Protein AF-A0A0N4UEM1-F1 (afdb_monomer_lite)

Organism: Dracunculus medinensis (NCBI:txid318479)

Structure (mmCIF, N/CA/C/O backbone):
data_AF-A0A0N4UEM1-F1
#
_entry.id   AF-A0A0N4UEM1-F1
#
loop_
_atom_site.group_PDB
_atom_site.id
_atom_site.type_symbol
_atom_site.label_atom_id
_atom_site.label_alt_id
_atom_site.label_comp_id
_atom_site.label_asym_id
_atom_site.label_entity_id
_atom_site.label_seq_id
_atom_site.pdbx_PDB_ins_code
_atom_site.Cartn_x
_atom_site.Cartn_y
_atom_site.Cartn_z
_atom_site.occupancy
_atom_site.B_iso_or_equiv
_atom_site.auth_seq_id
_atom_site.auth_comp_id
_atom_site.auth_asym_id
_atom_site.auth_atom_id
_atom_site.pdbx_PDB_model_num
ATOM 1 N N . MET A 1 1 ? -37.235 -52.778 -31.636 1.00 31.42 1 MET A N 1
ATOM 2 C CA . MET A 1 1 ? -35.984 -52.066 -31.292 1.00 31.42 1 MET A CA 1
ATOM 3 C C . MET A 1 1 ? -35.634 -51.096 -32.413 1.00 31.42 1 MET A C 1
ATOM 5 O O . MET A 1 1 ? -34.880 -51.464 -33.291 1.00 31.42 1 MET A O 1
ATOM 9 N N . VAL A 1 2 ? -36.208 -49.892 -32.387 1.00 32.50 2 VAL A N 1
ATOM 10 C CA . VAL A 1 2 ? -35.642 -48.634 -32.913 1.00 32.50 2 VAL A CA 1
ATOM 11 C C . VAL A 1 2 ? -36.363 -47.561 -32.092 1.00 32.50 2 VAL A C 1
ATOM 13 O O . VAL A 1 2 ? -37.582 -47.455 -32.192 1.00 32.50 2 VAL A O 1
ATOM 16 N N . LYS A 1 3 ? -35.668 -46.876 -31.176 1.00 33.88 3 LYS A N 1
ATOM 17 C CA . LYS A 1 3 ? -36.253 -45.766 -30.413 1.00 33.88 3 LYS A CA 1
ATOM 18 C C . LYS A 1 3 ? -36.032 -44.475 -31.198 1.00 33.88 3 LYS A C 1
ATOM 20 O O . LYS A 1 3 ? -34.895 -44.095 -31.457 1.00 33.88 3 LYS A O 1
ATOM 25 N N . GLU A 1 4 ? -37.160 -43.888 -31.585 1.00 35.56 4 GLU A N 1
ATOM 26 C CA . GLU A 1 4 ? -37.472 -42.458 -31.701 1.00 35.56 4 GLU A CA 1
ATOM 27 C C . GLU A 1 4 ? -36.445 -41.569 -30.969 1.00 35.56 4 GLU A C 1
ATOM 29 O O . GLU A 1 4 ? -36.051 -41.859 -29.846 1.00 35.56 4 GLU A O 1
ATOM 34 N N . GLY A 1 5 ? -35.945 -40.462 -31.499 1.00 33.41 5 GLY A N 1
ATOM 35 C CA . GLY A 1 5 ? -36.509 -39.568 -32.491 1.00 33.41 5 GLY A CA 1
ATOM 36 C C . GLY A 1 5 ? -36.256 -38.145 -31.992 1.00 33.41 5 GLY A C 1
ATOM 37 O O . GLY A 1 5 ? -36.700 -37.785 -30.910 1.00 33.41 5 GLY A O 1
ATOM 38 N N . SER A 1 6 ? -35.530 -37.359 -32.792 1.00 39.19 6 SER A N 1
ATOM 39 C CA . SER A 1 6 ? -35.691 -35.903 -32.907 1.00 39.19 6 SER A CA 1
ATOM 40 C C . SER A 1 6 ? -35.704 -35.117 -31.577 1.00 39.19 6 SER A C 1
ATOM 42 O O . SER A 1 6 ? -36.756 -34.716 -31.070 1.00 39.19 6 SER A O 1
ATOM 44 N N . GLY A 1 7 ? -34.509 -34.799 -31.069 1.00 33.16 7 GLY A N 1
ATOM 45 C CA . GLY A 1 7 ? -34.308 -33.720 -30.101 1.00 33.16 7 GLY A CA 1
ATOM 46 C C . GLY A 1 7 ? -34.668 -32.375 -30.732 1.00 33.16 7 GLY A C 1
ATOM 47 O O . GLY A 1 7 ? -33.842 -31.747 -31.389 1.00 33.16 7 GLY A O 1
ATOM 48 N N . ARG A 1 8 ? -35.931 -31.975 -30.566 1.00 31.06 8 ARG A N 1
ATOM 49 C CA . ARG A 1 8 ? -36.458 -30.668 -30.955 1.00 31.06 8 ARG A CA 1
ATOM 50 C C . ARG A 1 8 ? -35.754 -29.560 -30.178 1.00 31.06 8 ARG A C 1
ATOM 52 O O . ARG A 1 8 ? -35.882 -29.455 -28.964 1.00 31.06 8 ARG A O 1
ATOM 59 N N . GLU A 1 9 ? -35.033 -28.752 -30.944 1.00 33.44 9 GLU A N 1
ATOM 60 C CA . GLU A 1 9 ? -35.184 -27.298 -30.991 1.00 33.44 9 GLU A CA 1
ATOM 61 C C . GLU A 1 9 ? -35.301 -26.585 -29.640 1.00 33.44 9 GLU A C 1
ATOM 63 O O . GLU A 1 9 ? -36.372 -26.330 -29.090 1.00 33.44 9 GLU A O 1
ATOM 68 N N . CYS A 1 10 ? -34.125 -26.162 -29.185 1.00 30.53 10 CYS A N 1
ATOM 69 C CA . CYS A 1 10 ? -33.888 -25.077 -28.251 1.00 30.53 10 CYS A CA 1
ATOM 70 C C . CYS A 1 10 ? -34.494 -23.752 -28.744 1.00 30.53 10 CYS A C 1
ATOM 72 O O . CYS A 1 10 ? -33.757 -22.865 -29.159 1.00 30.53 10 CYS A O 1
ATOM 74 N N . ILE A 1 11 ? -35.809 -23.562 -28.664 1.00 32.66 11 ILE A N 1
ATOM 75 C CA . ILE A 1 11 ? -36.397 -22.220 -28.675 1.00 32.66 11 ILE A CA 1
ATOM 76 C C . ILE A 1 11 ? -37.611 -22.212 -27.754 1.00 32.66 11 ILE A C 1
ATOM 78 O O . ILE A 1 11 ? -38.687 -22.634 -28.146 1.00 32.66 11 ILE A O 1
ATOM 82 N N . SER A 1 12 ? -37.457 -21.650 -26.555 1.00 32.06 12 SER A N 1
ATOM 83 C CA . SER A 1 12 ? -38.253 -20.478 -26.174 1.00 32.06 12 SER A CA 1
ATOM 84 C C . SER A 1 12 ? -38.034 -20.091 -24.713 1.00 32.06 12 SER A C 1
ATOM 86 O O . SER A 1 12 ? -38.400 -20.820 -23.798 1.00 32.06 12 SER A O 1
ATOM 88 N N . ARG A 1 13 ? -37.535 -18.863 -24.541 1.00 32.16 13 ARG A N 1
ATOM 89 C CA . ARG A 1 13 ? -38.093 -17.861 -23.621 1.00 32.16 13 ARG A CA 1
ATOM 90 C C . ARG A 1 13 ? -38.279 -18.307 -22.172 1.00 32.16 13 ARG A C 1
ATOM 92 O O . ARG A 1 13 ? -39.357 -18.718 -21.762 1.00 32.16 13 ARG A O 1
ATOM 99 N N . GLY A 1 14 ? -37.254 -18.070 -21.364 1.00 30.03 14 GLY A N 1
ATOM 100 C CA . GLY A 1 14 ? -37.440 -18.140 -19.922 1.00 30.03 14 GLY A CA 1
ATOM 101 C C . GLY A 1 14 ? -36.191 -17.971 -19.083 1.00 30.03 14 GLY A C 1
ATOM 102 O O . GLY A 1 14 ? -36.181 -18.467 -17.963 1.00 30.03 14 GLY A O 1
ATOM 103 N N . ILE A 1 15 ? -35.144 -17.282 -19.551 1.00 33.84 15 ILE A N 1
ATOM 104 C CA . ILE A 1 15 ? -34.104 -16.829 -18.617 1.00 33.84 15 ILE A CA 1
ATOM 105 C C . ILE A 1 15 ? -34.633 -15.556 -17.953 1.00 33.84 15 ILE A C 1
ATOM 107 O O . ILE A 1 15 ? -34.160 -14.447 -18.174 1.00 33.84 15 ILE A O 1
ATOM 111 N N . LEU A 1 16 ? -35.666 -15.754 -17.125 1.00 33.53 16 LEU A N 1
ATOM 112 C CA . LEU A 1 16 ? -35.780 -15.044 -15.862 1.00 33.53 16 LEU A CA 1
ATOM 113 C C . LEU A 1 16 ? -34.368 -15.036 -15.296 1.00 33.53 16 LEU A C 1
ATOM 115 O O . LEU A 1 16 ? -33.814 -16.110 -15.046 1.00 33.53 16 LEU A O 1
ATOM 119 N N . ALA A 1 17 ? -33.769 -13.851 -15.205 1.00 34.56 17 ALA A N 1
ATOM 120 C CA . ALA A 1 17 ? -32.507 -13.636 -14.530 1.00 34.56 17 ALA A CA 1
ATOM 121 C C . ALA A 1 17 ? -32.674 -14.149 -13.093 1.00 34.56 17 ALA A C 1
ATOM 123 O O . ALA A 1 17 ? -33.092 -13.425 -12.191 1.00 34.56 17 ALA A O 1
ATOM 124 N N . LYS A 1 18 ? -32.441 -15.454 -12.908 1.00 36.16 18 LY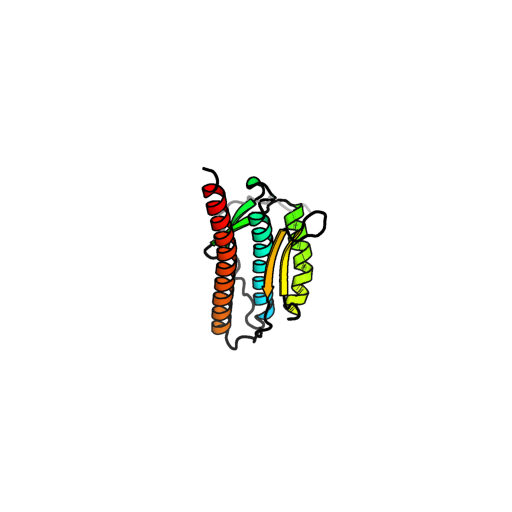S A N 1
ATOM 125 C CA . LYS A 1 18 ? -32.363 -16.107 -11.612 1.00 36.16 18 LYS A CA 1
ATOM 126 C C . LYS A 1 18 ? -31.274 -15.344 -10.892 1.00 36.16 18 LYS A C 1
ATOM 128 O O . LYS A 1 18 ? -30.140 -15.333 -11.367 1.00 36.16 18 LYS A O 1
ATOM 133 N N . GLN A 1 19 ? -31.671 -14.651 -9.827 1.00 29.91 19 GLN A N 1
ATOM 134 C CA . GLN A 1 19 ? -30.802 -13.888 -8.943 1.00 29.91 19 GLN A CA 1
ATOM 135 C C . GLN A 1 19 ? -29.408 -14.509 -8.901 1.00 29.91 19 GLN A C 1
ATOM 137 O O . GLN A 1 19 ? -29.252 -15.672 -8.518 1.00 29.91 19 GLN A O 1
ATOM 142 N N . ALA A 1 20 ? -28.415 -13.733 -9.339 1.00 36.03 20 ALA A N 1
ATOM 143 C CA . ALA A 1 20 ? -27.017 -14.082 -9.190 1.00 36.03 20 ALA A CA 1
ATOM 144 C C . ALA A 1 20 ? -26.776 -14.346 -7.699 1.00 36.03 20 ALA A C 1
ATOM 146 O O . ALA A 1 20 ? -26.943 -13.447 -6.882 1.00 36.03 20 ALA A O 1
ATOM 147 N N . ALA A 1 21 ? -26.522 -15.614 -7.382 1.00 33.16 21 ALA A N 1
ATOM 148 C CA . ALA A 1 21 ? -26.154 -16.183 -6.091 1.00 33.16 21 ALA A CA 1
ATOM 149 C C . ALA A 1 21 ? -26.292 -15.256 -4.865 1.00 33.16 21 ALA A C 1
ATOM 151 O O . ALA A 1 21 ? -25.474 -14.366 -4.629 1.00 33.16 21 ALA A O 1
ATOM 152 N N . VAL A 1 22 ? -27.252 -15.561 -3.988 1.00 30.78 22 VAL A N 1
ATOM 153 C CA . VAL A 1 22 ? -27.208 -15.078 -2.603 1.00 30.78 22 VAL A CA 1
ATOM 154 C C . VAL A 1 22 ? -26.050 -15.795 -1.906 1.00 30.78 22 VAL A C 1
ATOM 156 O O . VAL A 1 22 ? -26.205 -16.906 -1.399 1.00 30.78 22 VAL A O 1
ATOM 159 N N . ILE A 1 23 ? -24.867 -15.177 -1.899 1.00 27.98 23 ILE A N 1
ATOM 160 C CA . ILE A 1 23 ? -23.731 -15.649 -1.105 1.00 27.98 23 ILE A CA 1
ATOM 161 C C . ILE A 1 23 ? -24.074 -15.384 0.362 1.00 27.98 23 ILE A C 1
ATOM 163 O O . ILE A 1 23 ? -23.850 -14.295 0.893 1.00 27.98 23 ILE A O 1
ATOM 167 N N . LYS A 1 24 ? -24.645 -16.386 1.037 1.00 29.00 24 LYS A N 1
ATOM 168 C CA . LYS A 1 24 ? -24.700 -16.411 2.500 1.00 29.00 24 LYS A CA 1
ATOM 169 C C . LYS A 1 24 ? -23.269 -16.585 3.008 1.00 29.00 24 LYS A C 1
ATOM 171 O O . LYS A 1 24 ? -22.821 -17.709 3.215 1.00 29.00 24 LYS A O 1
ATOM 176 N N . VAL A 1 25 ? -22.543 -15.482 3.201 1.00 35.19 25 VAL A N 1
ATOM 177 C CA . VAL A 1 25 ? -21.310 -15.498 3.999 1.00 35.19 25 VAL A CA 1
ATOM 178 C C . VAL A 1 25 ? -21.749 -15.865 5.415 1.00 35.19 25 VAL A C 1
ATOM 180 O O . VAL A 1 25 ? -22.433 -15.088 6.079 1.00 35.19 25 VAL A O 1
ATOM 183 N N . GLY A 1 26 ? -21.495 -17.117 5.792 1.00 31.20 26 GLY A N 1
ATOM 184 C CA . GLY A 1 26 ? -22.139 -17.807 6.902 1.00 31.20 26 GLY A CA 1
ATOM 185 C C . GLY A 1 26 ? -22.217 -16.994 8.192 1.00 31.20 26 GLY A C 1
ATOM 186 O O . GLY A 1 26 ? -21.218 -16.700 8.844 1.00 31.20 26 GLY A O 1
ATOM 187 N N . SER A 1 27 ? -23.450 -16.734 8.618 1.00 35.88 27 SER A N 1
ATOM 188 C CA . SER A 1 27 ? -23.811 -16.571 10.018 1.00 35.88 27 SER A CA 1
ATOM 189 C C . SER A 1 27 ? -23.481 -17.869 10.772 1.00 35.88 27 SER A C 1
ATOM 191 O O . SER A 1 27 ? -24.258 -18.821 10.708 1.00 35.88 27 SER A O 1
ATOM 193 N N . LYS A 1 28 ? -22.303 -17.915 11.411 1.00 42.41 28 LYS A N 1
ATOM 194 C CA . LYS A 1 28 ? -21.982 -18.543 12.721 1.00 42.41 28 LYS A CA 1
ATOM 195 C C . LYS A 1 28 ? -20.473 -18.635 13.002 1.00 42.41 28 LYS A C 1
ATOM 197 O O . LYS A 1 28 ? -20.099 -18.916 14.132 1.00 42.41 28 LYS A O 1
ATOM 202 N N . SER A 1 29 ? -19.608 -18.300 12.047 1.00 46.91 29 SER A N 1
ATOM 203 C CA . SER A 1 29 ? -18.167 -18.154 12.296 1.00 46.91 29 SER A CA 1
ATOM 204 C C . SER A 1 29 ? -17.587 -17.070 11.392 1.00 46.91 29 SER A C 1
ATOM 206 O O . SER A 1 29 ? -16.803 -17.345 10.487 1.00 46.91 29 SER A O 1
ATOM 208 N N . PHE A 1 30 ? -18.029 -15.825 11.573 1.00 57.50 30 PHE A N 1
ATOM 209 C CA . PHE A 1 30 ? -17.340 -14.703 10.947 1.00 57.50 30 PHE A CA 1
ATOM 210 C C . PHE A 1 30 ? -15.940 -14.621 11.567 1.00 57.50 30 PHE A C 1
ATOM 212 O O . PHE A 1 30 ? -15.794 -14.128 12.687 1.00 57.50 30 PHE A O 1
ATOM 219 N N . ASP A 1 31 ? -14.933 -15.169 10.877 1.00 68.81 31 ASP A N 1
ATOM 220 C CA . ASP A 1 31 ? -13.550 -15.101 11.335 1.00 68.81 31 ASP A CA 1
ATOM 221 C C . ASP A 1 31 ? -13.033 -13.678 11.113 1.00 68.81 31 ASP A C 1
ATOM 223 O O . ASP A 1 31 ? -12.433 -13.327 10.094 1.00 68.81 31 ASP A O 1
ATOM 227 N N . GLN A 1 32 ? -13.312 -12.831 12.103 1.00 75.12 32 GLN A N 1
ATOM 228 C CA . GLN A 1 32 ? -12.866 -11.443 12.160 1.00 75.12 32 GLN A CA 1
ATOM 229 C C . GLN A 1 32 ? -11.369 -11.318 11.868 1.00 75.12 32 GLN A C 1
ATOM 231 O O . GLN A 1 32 ? -10.932 -10.353 11.235 1.00 75.12 32 GLN A O 1
ATOM 236 N N . LYS A 1 33 ? -10.595 -12.322 12.289 1.00 77.62 33 LYS A N 1
ATOM 237 C CA . LYS A 1 33 ? -9.151 -12.390 12.125 1.00 77.62 33 LYS A CA 1
ATOM 238 C C . LYS A 1 33 ? -8.747 -12.602 10.680 1.00 77.62 33 LYS A C 1
ATOM 240 O O . LYS A 1 33 ? -7.792 -11.969 10.228 1.00 77.62 33 LYS A O 1
ATOM 245 N N . GLU A 1 34 ? -9.466 -13.442 9.945 1.00 82.44 34 GLU A N 1
ATOM 246 C CA . GLU A 1 34 ? -9.241 -13.613 8.513 1.00 82.44 34 GLU A CA 1
ATOM 247 C C . GLU A 1 34 ? -9.553 -12.321 7.752 1.00 82.44 34 GLU A C 1
ATOM 249 O O . GLU A 1 34 ? -8.731 -11.871 6.953 1.00 82.44 34 GLU A O 1
ATOM 254 N N . GLY A 1 35 ? -10.671 -11.664 8.075 1.00 83.50 35 GLY A N 1
ATOM 255 C CA . GLY A 1 35 ? -11.035 -10.386 7.459 1.00 83.50 35 GLY A CA 1
ATOM 256 C C . GLY A 1 35 ? -9.998 -9.285 7.707 1.00 83.50 35 GLY A C 1
ATOM 257 O O . GLY A 1 35 ? -9.581 -8.604 6.770 1.00 83.50 35 GLY A O 1
ATOM 258 N N . VAL A 1 36 ? -9.511 -9.148 8.946 1.00 83.38 36 VAL A N 1
ATOM 259 C CA . VAL A 1 36 ? -8.441 -8.190 9.278 1.00 83.38 36 VAL A CA 1
ATOM 260 C C . VAL A 1 36 ? -7.135 -8.558 8.574 1.00 83.38 36 VAL A C 1
ATOM 262 O O . VAL A 1 36 ? -6.473 -7.684 8.019 1.00 83.38 36 VAL A O 1
ATOM 265 N N . THR A 1 37 ? -6.782 -9.845 8.540 1.00 85.94 37 THR A N 1
ATOM 266 C CA . THR A 1 37 ? -5.579 -10.322 7.842 1.00 85.94 37 THR A CA 1
ATOM 267 C C . THR A 1 37 ? -5.608 -9.924 6.370 1.00 85.94 37 THR A C 1
ATOM 269 O O . THR A 1 37 ? -4.610 -9.419 5.861 1.00 85.94 37 THR A O 1
ATOM 272 N N . TYR A 1 38 ? -6.739 -10.139 5.692 1.00 89.12 38 TYR A N 1
ATOM 273 C CA . TYR A 1 38 ? -6.899 -9.781 4.286 1.00 89.12 38 TYR A CA 1
ATOM 274 C C . TYR A 1 38 ? -6.688 -8.281 4.063 1.00 89.12 38 TYR A C 1
ATOM 276 O O . TYR A 1 38 ? -5.939 -7.895 3.174 1.00 89.12 38 TYR A O 1
ATOM 284 N N . ILE A 1 39 ? -7.289 -7.440 4.909 1.00 89.62 39 ILE A N 1
ATOM 285 C CA . ILE A 1 39 ? -7.180 -5.980 4.801 1.00 89.62 39 ILE A CA 1
ATOM 286 C C . ILE A 1 39 ? -5.738 -5.511 5.011 1.00 89.62 39 ILE A C 1
ATOM 288 O O . ILE A 1 39 ? -5.254 -4.673 4.257 1.00 89.62 39 ILE A O 1
ATOM 292 N N . ILE A 1 40 ? -5.036 -6.067 6.003 1.00 89.00 40 ILE A N 1
ATOM 293 C CA . ILE A 1 40 ? -3.627 -5.736 6.236 1.00 89.00 40 ILE A CA 1
ATOM 294 C C . ILE A 1 40 ? -2.781 -6.174 5.039 1.00 89.00 40 ILE A C 1
ATOM 296 O O . ILE A 1 40 ? -1.969 -5.392 4.563 1.00 89.00 40 ILE A O 1
ATOM 300 N N . LEU A 1 41 ? -2.968 -7.392 4.524 1.00 92.56 41 LEU A N 1
ATOM 301 C CA . LEU A 1 41 ? -2.208 -7.875 3.365 1.00 92.56 41 LEU A CA 1
ATOM 302 C C . LEU A 1 41 ? -2.439 -7.035 2.112 1.00 92.56 41 LEU A C 1
ATOM 304 O O . LEU A 1 41 ? -1.481 -6.741 1.403 1.00 92.56 41 LEU A O 1
ATOM 308 N N . ASP A 1 42 ? -3.686 -6.650 1.853 1.00 93.75 42 ASP A N 1
ATOM 309 C CA . ASP A 1 42 ? -4.039 -5.791 0.726 1.00 93.75 42 ASP A CA 1
ATOM 310 C C . ASP A 1 42 ? -3.358 -4.422 0.858 1.00 93.75 42 ASP A C 1
ATOM 312 O O . ASP A 1 42 ? -2.710 -3.954 -0.076 1.00 93.75 42 ASP A O 1
ATOM 316 N N . TYR A 1 43 ? -3.370 -3.836 2.058 1.00 93.56 43 TYR A N 1
ATOM 317 C CA . TYR A 1 43 ? -2.621 -2.615 2.346 1.00 93.56 43 TYR A CA 1
ATOM 318 C C . TYR A 1 43 ? -1.110 -2.769 2.127 1.00 93.56 43 TYR A C 1
ATOM 320 O O . TYR A 1 43 ? -0.508 -1.931 1.462 1.00 93.56 43 TYR A O 1
ATOM 328 N N . LEU A 1 44 ? -0.485 -3.839 2.634 1.00 94.31 44 LEU A N 1
ATOM 329 C CA . LEU A 1 44 ? 0.954 -4.069 2.442 1.00 94.31 44 LEU A CA 1
ATOM 330 C C . LEU A 1 44 ? 1.306 -4.265 0.960 1.00 94.31 44 LEU A C 1
ATOM 332 O O . LEU A 1 44 ? 2.356 -3.813 0.510 1.00 94.31 44 LEU A O 1
ATOM 336 N N . LYS A 1 45 ? 0.412 -4.879 0.179 1.00 96.50 45 LYS A N 1
ATOM 337 C CA . LYS A 1 45 ? 0.557 -4.986 -1.277 1.00 96.50 45 LYS A CA 1
ATOM 338 C C . LYS A 1 45 ? 0.540 -3.621 -1.950 1.00 96.50 45 LYS A C 1
ATOM 340 O O . LYS A 1 45 ? 1.397 -3.341 -2.791 1.00 96.50 45 LYS A O 1
ATOM 345 N N . TRP A 1 46 ? -0.414 -2.774 -1.578 1.00 95.56 46 TRP A N 1
ATOM 346 C CA . TRP A 1 46 ? -0.485 -1.405 -2.078 1.00 95.56 46 TRP A CA 1
ATOM 347 C C . TRP A 1 46 ? 0.718 -0.573 -1.665 1.00 95.56 46 TRP A C 1
ATOM 349 O O . TRP A 1 46 ? 1.217 0.192 -2.488 1.00 95.56 46 TRP A O 1
ATOM 359 N N . LEU A 1 47 ? 1.232 -0.781 -0.453 1.00 94.88 47 LEU A N 1
ATOM 360 C CA . LEU A 1 47 ? 2.462 -0.153 0.002 1.00 94.88 47 LEU A CA 1
ATOM 361 C C . LEU A 1 47 ? 3.627 -0.534 -0.912 1.00 94.88 47 LEU A C 1
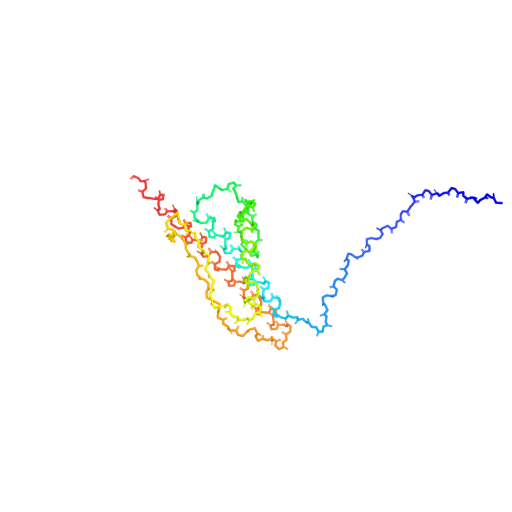ATOM 363 O O . LEU A 1 47 ? 4.267 0.359 -1.442 1.00 94.88 47 LEU A O 1
ATOM 367 N N . CYS A 1 48 ? 3.842 -1.824 -1.194 1.00 95.94 48 CYS A N 1
ATOM 368 C CA . CYS A 1 48 ? 4.904 -2.255 -2.108 1.00 95.94 48 CYS A CA 1
ATOM 369 C C . CYS A 1 48 ? 4.783 -1.618 -3.499 1.00 95.94 48 CYS A C 1
ATOM 371 O O . CYS A 1 48 ? 5.773 -1.134 -4.040 1.00 95.94 48 CYS A O 1
ATOM 373 N N . HIS A 1 49 ? 3.584 -1.596 -4.086 1.00 95.25 49 HIS A N 1
ATOM 374 C CA . HIS A 1 49 ? 3.383 -0.952 -5.387 1.00 95.25 49 HIS A CA 1
ATOM 375 C C . HIS A 1 49 ? 3.639 0.556 -5.340 1.00 95.25 49 HIS A C 1
ATOM 377 O O . HIS A 1 49 ? 4.268 1.089 -6.251 1.00 95.25 49 HIS A O 1
ATOM 383 N N . THR A 1 50 ? 3.201 1.213 -4.268 1.00 92.88 50 THR A N 1
ATOM 384 C CA . THR A 1 50 ? 3.432 2.640 -4.036 1.00 92.88 50 THR A CA 1
ATOM 385 C C . THR A 1 50 ? 4.920 2.929 -3.915 1.00 92.88 50 THR A C 1
ATOM 387 O O . THR A 1 50 ? 5.407 3.783 -4.641 1.00 92.88 50 THR A O 1
ATOM 390 N N . THR A 1 51 ? 5.658 2.166 -3.102 1.00 91.94 51 THR A N 1
ATOM 391 C CA . THR A 1 51 ? 7.113 2.298 -2.940 1.00 91.94 51 THR A CA 1
ATOM 392 C C . THR A 1 51 ? 7.847 2.213 -4.276 1.00 91.94 51 THR A C 1
ATOM 394 O O . THR A 1 51 ? 8.753 2.997 -4.532 1.00 91.94 51 THR A O 1
ATOM 397 N N . ILE A 1 52 ? 7.455 1.274 -5.142 1.00 93.06 52 ILE A N 1
ATOM 398 C CA . ILE A 1 52 ? 8.081 1.101 -6.461 1.00 93.06 52 ILE A CA 1
ATOM 399 C C . ILE A 1 52 ? 7.704 2.242 -7.410 1.00 93.06 52 ILE A C 1
ATOM 401 O O . ILE A 1 52 ? 8.502 2.616 -8.261 1.00 93.06 52 ILE A O 1
ATOM 405 N N . PHE A 1 53 ? 6.494 2.788 -7.293 1.00 92.44 53 PHE A N 1
ATOM 406 C CA . PHE A 1 53 ? 6.087 3.938 -8.092 1.00 92.44 53 PHE A CA 1
ATOM 407 C C . PHE A 1 53 ? 6.869 5.195 -7.702 1.00 92.44 53 PHE A C 1
ATOM 409 O O . PHE A 1 53 ? 7.465 5.825 -8.567 1.00 92.44 53 PHE A O 1
ATOM 416 N N . VAL A 1 54 ? 6.923 5.515 -6.405 1.00 90.19 54 VAL A N 1
ATOM 417 C CA . VAL A 1 54 ? 7.599 6.725 -5.907 1.00 90.19 54 VAL A CA 1
ATOM 418 C C . VAL A 1 54 ? 9.125 6.652 -5.992 1.00 90.19 54 VAL A C 1
ATOM 420 O O . VAL A 1 54 ? 9.792 7.670 -5.856 1.00 90.19 54 VAL A O 1
ATOM 423 N N . SER A 1 55 ? 9.705 5.466 -6.211 1.00 88.75 55 SER A N 1
ATOM 424 C CA . SER A 1 55 ? 11.146 5.351 -6.453 1.00 88.75 55 SER A CA 1
ATOM 425 C C . SER A 1 55 ? 11.556 5.838 -7.845 1.00 88.75 55 SER A C 1
ATOM 427 O O . SER A 1 55 ? 12.748 5.980 -8.098 1.00 88.75 55 SER A O 1
ATOM 429 N N . CYS A 1 56 ? 10.598 6.042 -8.761 1.00 87.62 56 CYS A N 1
ATOM 430 C CA . CYS A 1 56 ? 10.825 6.470 -10.146 1.00 87.62 56 CYS A CA 1
ATOM 431 C C . CYS A 1 56 ? 11.790 5.581 -10.958 1.00 87.62 56 CYS A C 1
ATOM 433 O O . CYS A 1 56 ? 12.188 5.945 -12.063 1.00 87.62 56 CYS A O 1
ATOM 435 N N . LEU A 1 57 ? 12.131 4.383 -10.463 1.00 87.88 57 LEU A N 1
ATOM 436 C CA . LEU A 1 57 ? 13.047 3.453 -11.140 1.00 87.88 57 LEU A CA 1
ATOM 437 C C . LEU A 1 57 ? 12.390 2.697 -12.301 1.00 87.88 57 LEU A C 1
ATOM 439 O O . LEU A 1 57 ? 13.073 2.081 -13.118 1.00 87.88 57 LEU A O 1
ATOM 443 N N . TYR A 1 58 ? 11.061 2.722 -12.369 1.00 88.06 58 TYR A N 1
ATOM 444 C CA . TYR A 1 58 ? 10.285 2.121 -13.445 1.00 88.06 58 TYR A CA 1
ATOM 445 C C . TYR A 1 58 ? 9.583 3.216 -14.248 1.00 88.06 58 TYR A C 1
ATOM 447 O O . TYR A 1 58 ? 9.062 4.169 -13.668 1.00 88.06 58 TYR A O 1
ATOM 455 N N . PRO A 1 59 ? 9.496 3.081 -15.583 1.00 90.69 59 PRO A N 1
ATOM 456 C CA . PRO A 1 59 ? 8.801 4.064 -16.398 1.00 90.69 59 PRO A CA 1
ATOM 457 C C . PRO A 1 59 ? 7.304 4.066 -16.066 1.00 90.69 59 PRO A C 1
ATOM 459 O O . PRO A 1 59 ? 6.722 3.014 -15.806 1.00 90.69 59 PRO A O 1
ATOM 462 N N . SER A 1 60 ? 6.647 5.222 -16.173 1.00 88.88 60 SER A N 1
ATOM 463 C CA . SER A 1 60 ? 5.214 5.384 -15.859 1.00 88.88 60 SER A CA 1
ATOM 464 C C . SER A 1 60 ? 4.300 4.386 -16.588 1.00 88.88 60 SER A C 1
ATOM 466 O O . SER A 1 60 ? 3.329 3.902 -16.013 1.00 88.88 60 SER A O 1
ATOM 468 N N . LYS A 1 61 ? 4.656 3.986 -17.820 1.00 92.81 61 LYS A N 1
ATOM 469 C CA . LYS A 1 61 ? 3.954 2.949 -18.607 1.00 92.81 61 LYS A CA 1
ATOM 470 C C . LYS A 1 61 ? 3.930 1.558 -17.956 1.00 92.81 61 LYS A C 1
ATOM 472 O O . LYS A 1 61 ? 3.147 0.711 -18.369 1.00 92.81 61 LYS A O 1
ATOM 477 N N . ALA A 1 62 ? 4.800 1.303 -16.978 1.00 95.12 62 ALA A N 1
ATOM 478 C CA . ALA A 1 62 ? 4.823 0.067 -16.202 1.00 95.12 62 ALA A CA 1
ATOM 479 C C . ALA A 1 62 ? 3.772 0.055 -15.081 1.00 95.12 62 ALA A C 1
ATOM 481 O O . ALA A 1 62 ? 3.716 -0.912 -14.319 1.00 95.12 62 ALA A O 1
ATOM 482 N N . PHE A 1 63 ? 2.935 1.092 -14.973 1.00 95.69 63 PHE A N 1
ATOM 483 C CA . PHE A 1 63 ? 1.905 1.207 -13.952 1.00 95.69 63 PHE A CA 1
ATOM 484 C C . PHE A 1 63 ? 0.528 1.479 -14.548 1.00 95.69 63 PHE A C 1
ATOM 486 O O . PHE A 1 63 ? 0.380 2.152 -15.565 1.00 95.69 63 PHE A O 1
ATOM 493 N N . ILE A 1 64 ? -0.494 0.983 -13.856 1.00 95.88 64 ILE A N 1
ATOM 494 C CA . ILE A 1 64 ? -1.897 1.317 -14.099 1.00 95.88 64 ILE A CA 1
ATOM 495 C C . ILE A 1 64 ? -2.486 1.980 -12.862 1.00 95.88 64 ILE A C 1
ATOM 497 O O . ILE A 1 64 ? -2.203 1.575 -11.735 1.00 95.88 64 ILE A O 1
ATOM 501 N N . THR A 1 65 ? -3.326 2.986 -13.072 1.00 94.62 65 THR A N 1
ATOM 502 C CA . THR A 1 65 ? -4.035 3.661 -11.986 1.00 94.62 65 THR A CA 1
ATOM 503 C C . THR A 1 65 ? -5.293 2.881 -11.620 1.00 94.62 65 THR A C 1
ATOM 505 O O . THR A 1 65 ? -6.102 2.550 -12.486 1.00 94.62 65 THR A O 1
ATOM 508 N N . ILE A 1 66 ? -5.468 2.580 -10.337 1.00 94.56 66 ILE A N 1
ATOM 509 C CA . ILE A 1 66 ? -6.587 1.800 -9.801 1.00 94.56 66 ILE A CA 1
ATOM 510 C C . ILE A 1 66 ? -7.164 2.528 -8.588 1.00 94.56 66 ILE A C 1
ATOM 512 O O . ILE A 1 66 ? -6.427 3.074 -7.769 1.00 94.56 66 ILE A O 1
ATOM 516 N N . ALA A 1 67 ? -8.488 2.511 -8.455 1.00 91.25 67 ALA A N 1
ATOM 517 C CA . ALA A 1 67 ? -9.157 3.017 -7.265 1.00 91.25 67 ALA A CA 1
ATOM 518 C C . ALA A 1 67 ? -8.946 2.073 -6.068 1.00 91.25 67 ALA A C 1
ATOM 520 O O . ALA A 1 67 ? -9.226 0.875 -6.147 1.00 91.25 67 ALA A O 1
ATOM 521 N N . TYR A 1 68 ? -8.511 2.633 -4.944 1.00 88.69 68 TYR A N 1
ATOM 522 C CA . TYR A 1 68 ? -8.401 1.956 -3.657 1.00 88.69 68 TYR A CA 1
ATOM 523 C C . TYR A 1 68 ? -9.145 2.777 -2.607 1.00 88.69 68 TYR A C 1
ATOM 525 O O . TYR A 1 68 ? -8.672 3.814 -2.148 1.00 88.69 68 TYR A O 1
ATOM 533 N N . GLY A 1 69 ? -10.362 2.352 -2.268 1.00 88.44 69 GLY A N 1
ATOM 534 C CA . GLY A 1 69 ? -11.239 3.156 -1.419 1.00 88.44 69 GLY A CA 1
ATOM 535 C C . GLY A 1 69 ? -11.572 4.492 -2.086 1.00 88.44 69 GLY A C 1
ATOM 536 O O . GLY A 1 69 ? -12.239 4.508 -3.120 1.00 88.44 69 GLY A O 1
ATOM 537 N N . ARG A 1 70 ? -11.134 5.605 -1.487 1.00 90.12 70 ARG A N 1
ATOM 538 C CA . ARG A 1 70 ? -11.373 6.968 -2.000 1.00 90.12 70 ARG A 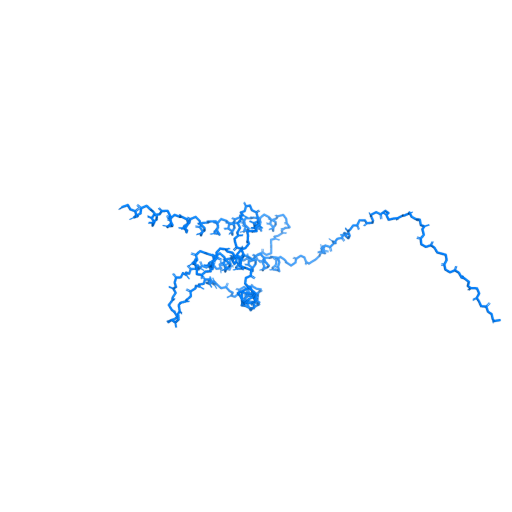CA 1
ATOM 539 C C . ARG A 1 70 ? -10.197 7.574 -2.764 1.00 90.12 70 ARG A C 1
ATOM 541 O O . ARG A 1 70 ? -10.308 8.713 -3.207 1.00 90.12 70 ARG A O 1
ATOM 548 N N . ILE A 1 71 ? -9.091 6.847 -2.893 1.00 89.88 71 ILE A N 1
ATOM 549 C CA . ILE A 1 71 ? -7.870 7.335 -3.539 1.00 89.88 71 ILE A CA 1
ATOM 550 C C . ILE A 1 71 ? -7.564 6.544 -4.810 1.00 89.88 71 ILE A C 1
ATOM 552 O O . ILE A 1 71 ? -8.065 5.435 -5.011 1.00 89.88 71 ILE A O 1
ATOM 556 N N . PHE A 1 72 ? -6.727 7.119 -5.668 1.00 91.81 72 PHE A N 1
ATOM 557 C CA . PHE A 1 72 ? -6.182 6.453 -6.845 1.00 91.81 72 PHE A CA 1
ATOM 558 C C . PHE A 1 72 ? -4.724 6.088 -6.585 1.00 91.81 72 PHE A C 1
ATOM 560 O O . PHE A 1 72 ? -3.948 6.927 -6.139 1.00 91.81 72 PHE A O 1
ATOM 567 N N . LEU A 1 73 ? -4.367 4.835 -6.853 1.00 91.75 73 LEU A N 1
ATOM 568 C CA . LEU A 1 73 ? -3.032 4.290 -6.634 1.00 91.75 73 LEU A CA 1
ATOM 569 C C . LEU A 1 73 ? -2.471 3.718 -7.930 1.00 91.75 73 LEU A C 1
ATOM 571 O O . LEU A 1 73 ? -3.210 3.191 -8.763 1.00 91.75 73 LEU A O 1
ATOM 575 N N . HIS A 1 74 ? -1.151 3.761 -8.068 1.00 93.81 74 HIS A N 1
ATOM 576 C CA . HIS A 1 74 ? -0.446 3.204 -9.213 1.00 93.81 74 HIS A CA 1
ATOM 577 C C . HIS A 1 74 ? 0.031 1.784 -8.905 1.00 93.81 74 HIS A C 1
ATOM 579 O O . HIS A 1 74 ? 0.867 1.556 -8.033 1.00 93.81 74 HIS A O 1
ATOM 585 N N . LYS A 1 75 ? -0.508 0.804 -9.630 1.00 95.19 75 LYS A N 1
ATOM 586 C CA . LYS A 1 75 ? -0.126 -0.603 -9.525 1.00 95.19 75 LYS A CA 1
ATOM 587 C C . LYS A 1 75 ? 0.839 -0.964 -10.643 1.00 95.19 75 LYS A C 1
ATOM 589 O O . LYS A 1 75 ? 0.502 -0.802 -11.813 1.00 95.19 75 LYS A O 1
ATOM 594 N N . CYS A 1 76 ? 1.994 -1.517 -10.290 1.00 95.94 76 CYS A N 1
ATOM 595 C CA . CYS A 1 76 ? 2.929 -2.054 -11.275 1.00 95.94 76 CYS A CA 1
ATOM 596 C C . CYS A 1 76 ? 2.291 -3.234 -12.032 1.00 95.94 76 CYS A C 1
ATOM 598 O O . CYS A 1 76 ? 1.693 -4.118 -11.412 1.00 95.94 76 CYS A O 1
ATOM 600 N N . ILE A 1 77 ? 2.414 -3.239 -13.360 1.00 96.12 77 ILE A N 1
ATOM 601 C CA . ILE A 1 77 ? 1.943 -4.316 -14.245 1.00 96.12 77 ILE A CA 1
ATOM 602 C C . ILE A 1 77 ? 3.071 -5.217 -14.744 1.00 96.12 77 ILE A C 1
ATOM 604 O O . ILE A 1 77 ? 2.796 -6.209 -15.421 1.00 96.12 77 ILE A O 1
ATOM 608 N N . ASP A 1 78 ? 4.323 -4.909 -14.398 1.00 95.19 78 ASP A N 1
ATOM 609 C CA . ASP A 1 78 ? 5.431 -5.815 -14.667 1.00 95.19 78 ASP A CA 1
ATOM 610 C C . ASP A 1 78 ? 5.189 -7.148 -13.946 1.00 95.19 78 ASP A C 1
ATOM 612 O O . ASP A 1 78 ? 5.006 -7.218 -12.725 1.00 95.19 78 ASP A O 1
ATOM 616 N N . LYS A 1 79 ? 5.163 -8.228 -14.727 1.00 95.56 79 LYS A N 1
ATOM 617 C CA . LYS A 1 79 ? 4.820 -9.561 -14.236 1.00 95.56 79 LYS A CA 1
ATOM 618 C C . LYS A 1 79 ? 5.802 -10.048 -13.173 1.00 95.56 79 LYS A C 1
ATOM 620 O O . LYS A 1 79 ? 5.368 -10.689 -12.216 1.00 95.56 79 LYS A O 1
ATOM 625 N N . ASN A 1 80 ? 7.092 -9.758 -13.322 1.00 95.31 80 ASN A N 1
ATOM 626 C CA . ASN A 1 80 ? 8.117 -10.208 -12.387 1.00 95.31 80 ASN A CA 1
ATOM 627 C C . ASN A 1 80 ? 7.968 -9.480 -11.052 1.00 95.31 80 ASN A C 1
ATOM 629 O O . ASN A 1 80 ? 7.986 -10.127 -10.003 1.00 95.31 80 ASN A O 1
ATOM 633 N N . VAL A 1 81 ? 7.721 -8.168 -11.095 1.00 94.44 81 VAL A N 1
ATOM 634 C CA . VAL A 1 81 ? 7.454 -7.352 -9.902 1.00 94.44 81 VAL A CA 1
ATOM 635 C C . VAL A 1 81 ? 6.195 -7.832 -9.181 1.00 94.44 81 VAL A C 1
ATOM 637 O O . VAL A 1 81 ? 6.232 -8.098 -7.980 1.00 94.44 81 VAL A O 1
ATOM 640 N N . VAL A 1 82 ? 5.084 -8.009 -9.903 1.00 96.00 82 VAL A N 1
ATOM 641 C CA . VAL A 1 82 ? 3.817 -8.480 -9.315 1.00 96.00 82 VAL A CA 1
ATOM 642 C C . VAL A 1 82 ? 3.991 -9.855 -8.670 1.00 96.00 82 VAL A C 1
ATOM 644 O O . VAL A 1 82 ? 3.589 -10.058 -7.526 1.00 96.00 82 VAL A O 1
ATOM 647 N N . GLN A 1 83 ? 4.640 -10.792 -9.366 1.00 96.25 83 GLN A N 1
ATOM 648 C CA . GLN A 1 83 ? 4.899 -12.130 -8.834 1.00 96.25 83 GLN A CA 1
ATOM 649 C C . GLN A 1 83 ? 5.855 -12.123 -7.642 1.00 96.25 83 GLN A C 1
ATOM 651 O O . GLN A 1 83 ? 5.741 -12.978 -6.763 1.00 96.25 83 GLN A O 1
ATOM 656 N N . TYR A 1 84 ? 6.830 -11.216 -7.617 1.00 95.19 84 TYR A N 1
ATOM 657 C CA . TYR A 1 84 ? 7.717 -11.045 -6.473 1.00 95.19 84 TYR A CA 1
ATOM 658 C C . TYR A 1 84 ? 6.931 -10.567 -5.249 1.00 95.19 84 TYR A C 1
ATOM 660 O O . TYR A 1 84 ? 6.968 -11.230 -4.214 1.00 95.19 84 TYR A O 1
ATOM 668 N N . ILE A 1 85 ? 6.136 -9.502 -5.394 1.00 96.12 85 ILE A N 1
ATOM 669 C CA . ILE A 1 85 ? 5.290 -8.967 -4.318 1.00 96.12 85 ILE A CA 1
ATOM 670 C C . ILE A 1 85 ? 4.338 -10.046 -3.789 1.00 96.12 85 ILE A C 1
ATOM 672 O O . ILE A 1 85 ? 4.280 -10.280 -2.581 1.00 96.12 85 ILE A O 1
ATOM 676 N N . ASP A 1 86 ? 3.633 -10.752 -4.677 1.00 95.06 86 ASP A N 1
ATOM 677 C CA . ASP A 1 86 ? 2.659 -11.774 -4.281 1.00 95.06 86 ASP A CA 1
ATOM 678 C C . ASP A 1 86 ? 3.313 -12.948 -3.533 1.00 95.06 86 ASP A C 1
ATOM 680 O O . ASP A 1 86 ? 2.790 -13.406 -2.512 1.00 95.06 86 ASP A O 1
ATOM 684 N N . ARG A 1 87 ? 4.485 -13.413 -3.985 1.00 94.00 87 ARG A N 1
ATOM 685 C CA . ARG A 1 87 ? 5.235 -14.481 -3.300 1.00 94.00 87 ARG A CA 1
ATOM 686 C C . ARG A 1 87 ? 5.745 -14.032 -1.935 1.00 94.00 87 ARG A C 1
ATOM 688 O O . ARG A 1 87 ? 5.580 -14.766 -0.958 1.00 94.00 87 ARG A O 1
ATOM 695 N N . SER A 1 88 ? 6.307 -12.829 -1.850 1.00 91.56 88 SER A N 1
ATOM 696 C CA . SER A 1 88 ? 6.800 -12.261 -0.594 1.00 91.56 88 SER A CA 1
ATOM 697 C C . SER A 1 88 ? 5.667 -12.135 0.425 1.00 91.56 88 SER A C 1
ATOM 699 O O . SER A 1 88 ? 5.774 -12.651 1.541 1.00 91.56 88 SER A O 1
ATOM 701 N N . LEU A 1 89 ? 4.522 -11.576 0.024 1.00 94.75 89 LEU A N 1
ATOM 702 C CA . LEU A 1 89 ? 3.369 -11.388 0.908 1.00 94.75 89 LEU A CA 1
ATOM 703 C C . LEU A 1 89 ? 2.651 -12.688 1.283 1.00 94.75 89 LEU A C 1
ATOM 705 O O . LEU A 1 89 ? 2.069 -12.772 2.370 1.00 94.75 89 LEU A O 1
ATOM 709 N N . HIS A 1 90 ? 2.733 -13.738 0.460 1.00 90.25 90 HIS A N 1
ATOM 710 C CA . HIS A 1 90 ? 2.206 -15.050 0.837 1.00 90.25 90 HIS A CA 1
ATOM 711 C C . HIS A 1 90 ? 2.833 -15.552 2.148 1.00 90.25 90 HIS A C 1
ATOM 713 O O . HIS A 1 90 ? 2.126 -16.072 3.016 1.00 90.25 90 HIS A O 1
ATOM 719 N N . SER A 1 91 ? 4.139 -15.346 2.344 1.00 86.12 91 SER A N 1
ATOM 720 C CA . SER A 1 91 ? 4.820 -15.703 3.595 1.00 86.12 91 SER A CA 1
ATOM 721 C C . SER A 1 91 ? 4.373 -14.820 4.773 1.00 86.12 91 SER A C 1
ATOM 723 O O . SER A 1 91 ? 4.091 -15.328 5.864 1.00 86.12 91 SER A O 1
ATOM 725 N N . VAL A 1 92 ? 4.196 -13.518 4.525 1.00 89.75 92 VAL A N 1
ATOM 726 C CA . VAL A 1 92 ? 3.763 -12.499 5.497 1.00 89.75 92 VAL A CA 1
ATOM 727 C C . VAL A 1 92 ? 2.359 -12.793 6.033 1.00 89.75 92 VAL A C 1
ATOM 729 O O . VAL A 1 92 ? 2.098 -12.609 7.224 1.00 89.75 92 VAL A O 1
ATOM 732 N N . SER A 1 93 ? 1.474 -13.356 5.200 1.00 87.50 93 SER A N 1
ATOM 733 C CA . SER A 1 93 ? 0.105 -13.723 5.593 1.00 87.50 93 SER A CA 1
ATOM 734 C C . SER A 1 93 ? 0.054 -14.601 6.846 1.00 87.50 93 SER A C 1
ATOM 736 O O . SER A 1 93 ? -0.779 -14.392 7.731 1.00 87.50 93 SER A O 1
ATOM 738 N N . ARG A 1 94 ? 0.988 -15.552 6.977 1.00 87.00 94 ARG A N 1
ATOM 739 C CA . ARG A 1 94 ? 1.059 -16.465 8.127 1.00 87.00 94 ARG A CA 1
ATOM 740 C C . ARG A 1 94 ? 1.478 -15.735 9.400 1.00 87.00 94 ARG A C 1
ATOM 742 O O . ARG A 1 94 ? 0.981 -16.065 10.476 1.00 87.00 94 ARG A O 1
ATOM 749 N N . TRP A 1 95 ? 2.365 -14.748 9.287 1.00 86.75 95 TRP A N 1
ATOM 750 C CA . TRP A 1 95 ? 2.824 -13.936 10.415 1.00 86.75 95 TRP A CA 1
ATOM 751 C C . TRP A 1 95 ? 1.720 -13.016 10.938 1.00 86.75 95 TRP A C 1
ATOM 753 O O . TRP A 1 95 ? 1.536 -12.927 12.155 1.00 86.75 95 TRP A O 1
ATOM 763 N N . ILE A 1 96 ? 0.927 -12.422 10.039 1.00 84.31 96 ILE A N 1
ATOM 764 C CA . ILE A 1 96 ? -0.250 -11.613 10.395 1.00 84.31 96 ILE A CA 1
ATOM 765 C C . ILE A 1 96 ? -1.309 -12.486 11.073 1.00 84.31 96 ILE A C 1
ATOM 767 O O . ILE A 1 96 ? -1.732 -12.184 12.187 1.00 84.31 96 ILE A O 1
ATOM 771 N N . ARG A 1 97 ? -1.660 -13.640 10.481 1.00 82.69 97 ARG A N 1
ATOM 772 C CA . ARG A 1 97 ? -2.615 -14.595 11.081 1.00 82.69 97 ARG A CA 1
ATOM 773 C C . ARG A 1 97 ? -2.172 -15.122 12.441 1.00 82.69 97 ARG A C 1
ATOM 775 O O . ARG A 1 97 ? -2.993 -15.603 13.211 1.00 82.69 97 ARG A O 1
ATOM 782 N N . ARG A 1 98 ? -0.884 -15.092 12.765 1.00 82.56 98 ARG A N 1
ATOM 783 C CA . ARG A 1 98 ? -0.381 -15.507 14.083 1.00 82.56 98 ARG A CA 1
ATOM 784 C C . ARG A 1 98 ? -0.204 -14.332 15.048 1.00 82.56 98 ARG A C 1
ATOM 786 O O . ARG A 1 98 ? 0.259 -14.562 16.157 1.00 82.56 98 ARG A O 1
ATOM 793 N N . CYS A 1 99 ? -0.558 -13.109 14.644 1.00 78.75 99 CYS A N 1
ATOM 794 C CA . CYS A 1 99 ? -0.308 -11.871 15.389 1.00 78.75 99 CYS A CA 1
ATOM 795 C C . CYS A 1 99 ? 1.175 -11.704 15.781 1.00 78.75 99 CYS A C 1
ATOM 797 O O . CYS A 1 99 ? 1.498 -11.134 16.824 1.00 78.75 99 CYS A O 1
ATOM 799 N N . LYS A 1 100 ? 2.081 -12.249 14.957 1.00 83.75 100 LYS A N 1
ATOM 800 C CA . LYS A 1 100 ? 3.532 -12.254 15.196 1.00 83.75 100 LYS A CA 1
ATOM 801 C C . LYS A 1 100 ? 4.279 -11.211 14.370 1.00 83.75 100 LYS A C 1
ATOM 803 O O . LYS A 1 100 ? 5.421 -10.909 14.693 1.00 83.75 100 LYS A O 1
ATOM 808 N N . LEU A 1 101 ? 3.656 -10.662 13.329 1.00 83.88 101 LEU A N 1
ATOM 809 C CA . LEU A 1 101 ? 4.246 -9.572 12.560 1.00 83.88 101 LEU A CA 1
ATOM 810 C C . LEU A 1 101 ? 4.174 -8.276 13.378 1.00 83.88 101 LEU A C 1
ATOM 812 O O . LEU A 1 101 ? 3.080 -7.835 13.718 1.00 83.88 101 LEU A O 1
ATOM 816 N N . LYS A 1 102 ? 5.332 -7.702 13.719 1.00 82.50 102 LYS A N 1
ATOM 817 C CA . LYS A 1 102 ? 5.439 -6.453 14.497 1.00 82.50 102 LYS A CA 1
ATOM 818 C C . LYS A 1 102 ? 5.768 -5.241 13.641 1.00 82.50 102 LYS A C 1
ATOM 820 O O . LYS A 1 102 ? 5.361 -4.132 13.965 1.00 82.50 102 LYS A O 1
ATOM 825 N N . ALA A 1 103 ? 6.488 -5.458 12.553 1.00 86.31 103 ALA A N 1
ATOM 826 C CA . ALA A 1 103 ? 6.808 -4.434 11.585 1.00 86.31 103 ALA A CA 1
ATOM 827 C C . ALA A 1 103 ? 6.882 -5.057 10.192 1.00 86.31 103 ALA A C 1
ATOM 829 O O . ALA A 1 103 ? 7.111 -6.260 10.049 1.00 86.31 103 ALA A O 1
ATOM 830 N N . PHE A 1 104 ? 6.675 -4.228 9.183 1.00 89.00 104 PHE A N 1
ATOM 831 C CA . PHE A 1 104 ? 6.866 -4.557 7.783 1.00 89.00 104 PHE A CA 1
ATOM 832 C C . PHE A 1 104 ? 7.529 -3.366 7.103 1.00 89.00 104 PHE A C 1
ATOM 834 O O . PHE A 1 104 ? 7.100 -2.238 7.322 1.00 89.00 104 PHE A O 1
ATOM 841 N N . SER A 1 105 ? 8.541 -3.616 6.282 1.00 90.94 105 SER A N 1
ATOM 842 C CA . SER A 1 105 ? 9.199 -2.583 5.489 1.00 90.94 10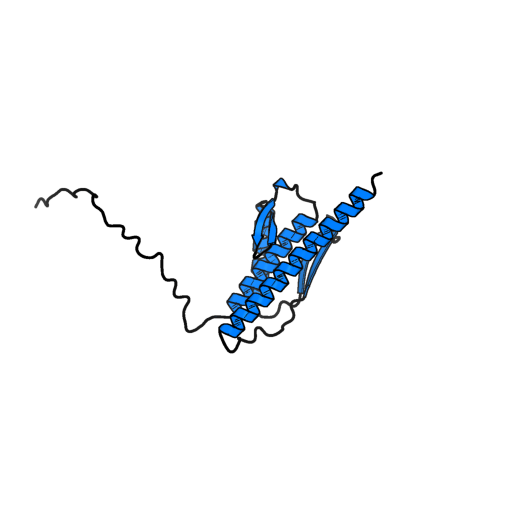5 SER A CA 1
ATOM 843 C C . SER A 1 105 ? 9.020 -2.889 4.008 1.00 90.94 105 SER A C 1
ATOM 845 O O . SER A 1 105 ? 9.251 -4.019 3.572 1.00 90.94 105 SER A O 1
ATOM 847 N N . ALA A 1 106 ? 8.574 -1.891 3.250 1.00 92.50 106 ALA A N 1
ATOM 848 C CA . ALA A 1 106 ? 8.663 -1.898 1.799 1.00 92.50 106 ALA A CA 1
ATOM 849 C C . ALA A 1 106 ? 9.806 -0.970 1.399 1.00 92.50 106 ALA A C 1
ATOM 851 O O . ALA A 1 106 ? 9.686 0.248 1.546 1.00 92.50 106 ALA A O 1
ATOM 852 N N . CYS A 1 107 ? 10.887 -1.547 0.884 1.00 92.06 107 CYS A N 1
ATOM 853 C CA . CYS A 1 107 ? 12.071 -0.806 0.487 1.00 92.06 107 CYS A CA 1
ATOM 854 C C . CYS A 1 107 ? 12.529 -1.159 -0.929 1.00 92.06 107 CYS A C 1
ATOM 856 O O . CYS A 1 107 ? 12.206 -2.220 -1.470 1.00 92.06 107 CYS A O 1
ATOM 858 N N . VAL A 1 108 ? 13.281 -0.237 -1.519 1.00 89.88 108 VAL A N 1
ATOM 859 C CA . VAL A 1 108 ? 14.046 -0.458 -2.745 1.00 89.88 108 VAL A CA 1
ATOM 860 C C . VAL A 1 108 ? 15.512 -0.314 -2.389 1.00 89.88 108 VAL A C 1
ATOM 862 O O . VAL A 1 108 ? 15.892 0.646 -1.717 1.00 89.88 108 VAL A O 1
ATOM 865 N N . VAL A 1 109 ? 16.312 -1.273 -2.835 1.00 90.75 109 VAL A N 1
ATOM 866 C CA . VAL A 1 109 ? 17.753 -1.310 -2.601 1.00 90.75 109 VAL A CA 1
ATOM 867 C C . VAL A 1 109 ? 18.507 -1.211 -3.921 1.00 90.75 109 VAL A C 1
ATOM 869 O O . VAL A 1 109 ? 17.985 -1.628 -4.956 1.00 90.75 109 VAL A O 1
ATOM 872 N N . ASP A 1 110 ? 19.705 -0.637 -3.876 1.00 91.25 110 ASP A N 1
ATOM 873 C CA . ASP A 1 110 ? 20.649 -0.651 -4.994 1.00 91.25 110 ASP A CA 1
ATOM 874 C C . ASP A 1 110 ? 21.427 -1.982 -5.068 1.00 91.25 110 ASP A C 1
ATOM 876 O O . ASP A 1 110 ? 21.241 -2.889 -4.252 1.00 91.25 110 ASP A O 1
ATOM 880 N N . ASP A 1 111 ? 22.340 -2.084 -6.036 1.00 92.31 111 ASP A N 1
ATOM 881 C CA . ASP A 1 111 ? 23.197 -3.263 -6.228 1.00 92.31 111 ASP A CA 1
ATOM 882 C C . ASP A 1 111 ? 24.175 -3.515 -5.061 1.00 92.31 111 ASP A C 1
ATOM 884 O O . ASP A 1 111 ? 24.750 -4.596 -4.957 1.00 92.31 111 ASP A O 1
ATOM 888 N N . ASN A 1 112 ? 24.361 -2.534 -4.171 1.00 94.38 112 ASN A N 1
ATOM 889 C CA . ASN A 1 112 ? 25.191 -2.630 -2.970 1.00 94.38 112 ASN A CA 1
ATOM 890 C C . ASN A 1 112 ? 24.353 -2.865 -1.700 1.00 94.38 112 ASN A C 1
ATOM 892 O O . ASN A 1 112 ? 24.846 -2.623 -0.597 1.00 94.38 112 ASN A O 1
ATOM 896 N N . GLU A 1 113 ? 23.089 -3.277 -1.849 1.00 90.19 113 GLU A N 1
ATOM 897 C CA . GLU A 1 113 ? 22.119 -3.488 -0.765 1.00 90.19 113 GLU A CA 1
ATOM 898 C C . GLU A 1 113 ? 21.820 -2.226 0.068 1.00 90.19 113 GLU A C 1
ATOM 900 O O . GLU A 1 113 ? 21.334 -2.302 1.200 1.00 90.19 113 GLU A O 1
ATOM 905 N N . ARG A 1 114 ? 22.078 -1.034 -0.480 1.00 91.19 114 ARG A N 1
ATOM 906 C CA . ARG A 1 114 ? 21.775 0.236 0.185 1.00 91.19 114 ARG A CA 1
ATOM 907 C C . ARG A 1 114 ? 20.336 0.625 -0.087 1.00 91.19 114 ARG A C 1
ATOM 909 O O . ARG A 1 114 ? 19.889 0.643 -1.230 1.00 91.19 114 ARG A O 1
ATOM 916 N N . VAL A 1 115 ? 19.619 0.979 0.972 1.00 89.06 115 VAL A N 1
ATOM 917 C CA . VAL A 1 115 ? 18.224 1.419 0.896 1.00 89.06 115 VAL A CA 1
ATOM 918 C C . VAL A 1 115 ? 18.146 2.789 0.220 1.00 89.06 115 VAL A C 1
ATOM 920 O O . VAL A 1 115 ? 18.639 3.777 0.756 1.00 89.06 115 VAL A O 1
ATOM 923 N N . ILE A 1 116 ? 17.503 2.839 -0.947 1.00 88.75 116 ILE A N 1
ATOM 924 C CA . ILE A 1 116 ? 17.200 4.073 -1.686 1.00 88.75 116 ILE A CA 1
ATOM 925 C C . ILE A 1 116 ? 15.953 4.733 -1.094 1.00 88.75 116 ILE A C 1
ATOM 927 O O . ILE A 1 116 ? 15.915 5.937 -0.861 1.00 88.75 116 ILE A O 1
ATOM 931 N N . ILE A 1 117 ? 14.921 3.926 -0.846 1.00 89.44 117 ILE A N 1
ATOM 932 C CA . ILE A 1 117 ? 13.660 4.361 -0.254 1.00 89.44 117 ILE A CA 1
ATOM 933 C C . ILE A 1 117 ? 13.109 3.255 0.635 1.00 89.44 117 ILE A C 1
ATOM 935 O O . ILE A 1 117 ? 13.210 2.074 0.299 1.00 89.44 117 ILE A O 1
ATOM 939 N N . GLU A 1 118 ? 12.521 3.634 1.765 1.00 90.44 118 GLU A N 1
ATOM 940 C CA . GLU A 1 118 ? 11.919 2.715 2.723 1.00 90.44 118 GLU A CA 1
ATOM 941 C C . GLU A 1 118 ? 10.661 3.318 3.343 1.00 90.44 118 GLU A C 1
ATOM 943 O O . GLU A 1 118 ? 10.661 4.445 3.836 1.00 90.44 118 GLU A O 1
ATOM 948 N N . PHE A 1 119 ? 9.599 2.515 3.376 1.00 90.81 119 PHE A N 1
ATOM 949 C CA . PHE A 1 119 ? 8.403 2.796 4.154 1.00 90.81 119 PHE A CA 1
ATOM 950 C C . PHE A 1 119 ? 8.188 1.701 5.193 1.00 90.81 119 PHE A C 1
ATOM 952 O O . PHE A 1 119 ? 7.833 0.563 4.865 1.00 90.81 119 PHE A O 1
ATOM 959 N N . LEU A 1 120 ? 8.380 2.069 6.460 1.00 89.38 120 LEU A N 1
ATOM 960 C CA . LEU A 1 120 ? 8.217 1.191 7.610 1.00 89.38 120 LEU A CA 1
ATOM 961 C C . LEU A 1 120 ? 6.799 1.296 8.185 1.00 89.38 120 LEU A C 1
ATOM 963 O O . LEU A 1 120 ? 6.350 2.356 8.614 1.00 89.38 120 LEU A O 1
ATOM 967 N N . VAL A 1 121 ? 6.112 0.162 8.272 1.00 87.44 121 VAL A N 1
ATOM 968 C CA . VAL A 1 121 ? 4.815 0.018 8.935 1.00 87.44 121 VAL A CA 1
ATOM 969 C C . VAL A 1 121 ? 5.005 -0.738 10.235 1.00 87.44 121 VAL A C 1
ATOM 971 O O . VAL A 1 121 ? 5.357 -1.917 10.235 1.00 87.44 121 VAL A O 1
ATOM 974 N N . GLN A 1 122 ? 4.699 -0.087 11.352 1.00 83.12 122 GLN A N 1
ATOM 975 C CA . GLN A 1 122 ? 4.609 -0.751 12.647 1.00 83.12 122 GLN A CA 1
ATOM 976 C C . GLN A 1 122 ? 3.214 -1.348 12.832 1.00 83.12 122 GLN A C 1
ATOM 978 O O . GLN A 1 122 ? 2.201 -0.653 12.782 1.00 83.12 122 GLN A O 1
ATOM 983 N N . ILE A 1 123 ? 3.166 -2.655 13.062 1.00 78.25 123 ILE A N 1
ATOM 984 C CA . ILE A 1 123 ? 1.937 -3.408 13.286 1.00 78.25 123 ILE A CA 1
ATOM 985 C C . ILE A 1 123 ? 1.847 -3.666 14.781 1.00 78.25 123 ILE A C 1
ATOM 987 O O . ILE A 1 123 ? 2.373 -4.642 15.324 1.00 78.25 123 ILE A O 1
ATOM 991 N N . GLN A 1 124 ? 1.192 -2.736 15.468 1.00 69.81 124 GLN A N 1
ATOM 992 C CA . GLN A 1 124 ? 0.897 -2.911 16.877 1.00 69.81 124 GLN A CA 1
ATOM 993 C C . GLN A 1 124 ? -0.085 -4.067 17.031 1.00 69.81 124 GLN A C 1
ATOM 995 O O . GLN A 1 124 ? -1.091 -4.150 16.331 1.00 69.81 124 GLN A O 1
ATOM 1000 N N . SER A 1 125 ? 0.183 -4.949 17.994 1.00 59.28 125 SER A N 1
ATOM 1001 C CA . SER A 1 125 ? -0.715 -6.049 18.346 1.00 59.28 125 SER A CA 1
ATOM 1002 C C . SER A 1 125 ? -1.948 -5.568 19.103 1.00 59.28 125 SER A C 1
ATOM 1004 O O . SER A 1 125 ? -2.456 -6.330 19.923 1.00 59.28 125 SER A O 1
ATOM 1006 N N . LEU A 1 126 ? -2.394 -4.324 18.863 1.00 50.16 126 LEU A N 1
ATOM 1007 C CA . LEU A 1 126 ? -3.693 -3.839 19.300 1.00 50.16 126 LEU A CA 1
ATOM 1008 C C . LEU A 1 126 ? -4.670 -4.871 18.803 1.00 50.16 126 LEU A C 1
ATOM 1010 O O . LEU A 1 126 ? -4.822 -5.096 17.604 1.00 50.16 126 LEU A O 1
ATOM 1014 N N . PHE A 1 127 ? -5.118 -5.621 19.790 1.00 49.16 127 PHE A N 1
ATOM 1015 C CA . PHE A 1 127 ? -5.767 -6.882 19.674 1.00 49.16 127 PHE A CA 1
ATOM 1016 C C . PHE A 1 127 ? -6.681 -6.830 18.456 1.00 49.16 127 PHE A C 1
ATOM 1018 O O . PHE A 1 127 ? -7.523 -5.937 18.352 1.00 49.16 127 PHE A O 1
ATOM 1025 N N . ILE A 1 128 ? -6.580 -7.824 17.571 1.00 50.28 128 ILE A N 1
ATOM 1026 C CA . ILE A 1 128 ? -7.775 -8.291 16.867 1.00 50.28 128 ILE A CA 1
ATOM 1027 C C . ILE A 1 128 ? -8.670 -8.869 17.977 1.00 50.28 128 ILE A C 1
ATOM 1029 O O . ILE A 1 128 ? -8.833 -10.077 18.118 1.00 50.28 128 ILE A O 1
ATOM 1033 N N . GLN A 1 129 ? -9.099 -7.993 18.885 1.00 52.62 129 GLN A N 1
ATOM 1034 C CA . GLN A 1 129 ? -10.111 -8.205 19.876 1.00 52.62 129 GLN A CA 1
ATOM 1035 C C . GLN A 1 129 ? -11.297 -8.464 18.989 1.00 52.62 129 GLN A C 1
ATOM 1037 O O . GLN A 1 129 ? -11.676 -7.617 18.178 1.00 52.62 129 GLN A O 1
ATOM 1042 N N . VAL A 1 130 ? -11.752 -9.710 19.039 1.00 57.12 130 VAL A N 1
ATOM 1043 C CA . VAL A 1 130 ? -12.965 -10.122 18.363 1.00 57.12 130 VAL A CA 1
ATOM 1044 C C . VAL A 1 130 ? -14.012 -9.128 18.836 1.00 57.12 130 VAL A C 1
ATOM 1046 O O . VAL A 1 130 ? -14.376 -9.135 20.005 1.00 57.12 130 VAL A O 1
ATOM 1049 N N . ALA A 1 131 ? -14.383 -8.190 17.973 1.00 61.84 131 ALA A N 1
ATOM 1050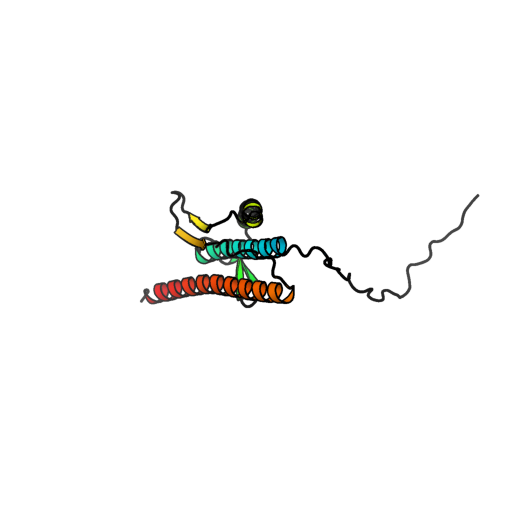 C CA . ALA A 1 131 ? -15.303 -7.136 18.305 1.00 61.84 131 ALA A CA 1
ATOM 1051 C C . ALA A 1 131 ? -16.585 -7.808 18.783 1.00 61.84 131 ALA A C 1
ATOM 1053 O O . ALA A 1 131 ? -17.109 -8.693 18.096 1.00 61.84 131 ALA A O 1
ATOM 1054 N N . ASP A 1 132 ? -17.076 -7.371 19.941 1.00 72.44 132 ASP A N 1
ATOM 1055 C CA . ASP A 1 132 ? -18.209 -7.999 20.634 1.00 72.44 132 ASP A CA 1
ATOM 1056 C C . ASP A 1 132 ? -19.478 -8.027 19.773 1.00 72.44 132 ASP A C 1
ATOM 1058 O O . ASP A 1 132 ? -20.403 -8.804 19.998 1.00 72.44 132 ASP A O 1
ATOM 1062 N N . SER A 1 133 ? -19.521 -7.169 18.752 1.00 75.88 133 SER A N 1
ATOM 1063 C CA . SER A 1 133 ? -20.597 -7.087 17.781 1.00 75.88 133 SER A CA 1
ATOM 1064 C C . SER A 1 133 ? -20.075 -6.868 16.361 1.00 75.88 133 SER A C 1
ATOM 1066 O O . SER A 1 133 ? -19.031 -6.257 16.120 1.00 75.88 133 SER A O 1
ATOM 1068 N N . ILE A 1 134 ? -20.872 -7.317 15.388 1.00 78.31 134 ILE A N 1
ATOM 1069 C CA . ILE A 1 134 ? -20.623 -7.097 13.956 1.00 78.31 134 ILE A CA 1
ATOM 1070 C C . ILE A 1 134 ? -20.587 -5.596 13.627 1.00 78.31 134 ILE A C 1
ATOM 1072 O O . ILE A 1 134 ? -19.826 -5.175 12.756 1.00 78.31 134 ILE A O 1
ATOM 1076 N N . SER A 1 135 ? -21.398 -4.778 14.304 1.00 80.25 135 SER A N 1
ATOM 1077 C CA . SER A 1 135 ? -21.393 -3.323 14.122 1.00 80.25 135 SER A CA 1
ATOM 1078 C C . SER A 1 135 ? -20.062 -2.716 14.561 1.00 80.25 135 SER A C 1
ATOM 1080 O O . SER A 1 135 ? -19.470 -1.960 13.792 1.00 80.25 135 SER A O 1
ATOM 1082 N N . ASN A 1 136 ? -19.546 -3.103 15.732 1.00 80.88 136 ASN A N 1
ATOM 1083 C CA . ASN A 1 136 ? -18.242 -2.650 16.210 1.00 80.88 136 ASN A CA 1
ATOM 1084 C C . ASN A 1 136 ? -17.117 -3.106 15.263 1.00 80.88 136 ASN A C 1
ATOM 1086 O O . ASN A 1 136 ? -16.305 -2.287 14.837 1.00 80.88 136 ASN A O 1
ATOM 1090 N N . TYR A 1 137 ? -17.146 -4.366 14.810 1.00 82.00 137 TYR A N 1
ATOM 1091 C CA . TYR A 1 137 ? -16.202 -4.863 13.803 1.00 82.00 137 TYR A CA 1
ATOM 1092 C C . TYR A 1 137 ? -16.199 -3.996 12.534 1.00 82.00 137 TYR A C 1
ATOM 1094 O O . TYR A 1 137 ? -15.148 -3.566 12.064 1.00 82.00 137 TYR A O 1
ATOM 1102 N N . ARG A 1 138 ? -17.381 -3.702 11.974 1.00 84.88 138 ARG A N 1
ATOM 1103 C CA . ARG A 1 138 ? -17.511 -2.882 10.758 1.00 84.88 138 ARG A CA 1
ATOM 1104 C C . ARG A 1 138 ? -16.941 -1.481 10.949 1.00 84.88 138 ARG A C 1
ATOM 1106 O O . ARG A 1 138 ? -16.251 -0.990 10.056 1.00 84.88 138 ARG A O 1
ATOM 1113 N N . THR A 1 139 ? -17.201 -0.859 12.095 1.00 86.44 139 THR A N 1
ATOM 1114 C CA . THR A 1 139 ? -16.659 0.461 12.433 1.00 86.44 139 THR A CA 1
ATOM 1115 C C . THR A 1 139 ? -15.135 0.426 12.523 1.00 86.44 139 THR A C 1
ATOM 1117 O O . THR A 1 139 ? -14.474 1.251 11.894 1.00 86.44 139 THR A O 1
ATOM 1120 N N . GLN A 1 140 ? -14.566 -0.561 13.220 1.00 82.81 140 GLN A N 1
ATOM 1121 C CA . GLN A 1 140 ? -13.114 -0.719 13.341 1.00 82.81 140 GLN A CA 1
ATOM 1122 C C . GLN A 1 140 ? -12.448 -0.946 11.982 1.00 82.81 140 GLN A C 1
ATOM 1124 O O . GLN A 1 140 ? -11.463 -0.284 11.660 1.00 82.81 140 GLN A O 1
ATOM 1129 N N . ILE A 1 141 ? -13.021 -1.811 11.141 1.00 85.88 141 ILE A N 1
ATOM 1130 C CA . ILE A 1 141 ? -12.535 -2.033 9.776 1.00 85.88 141 ILE A CA 1
ATOM 1131 C C . ILE A 1 141 ? -12.607 -0.759 8.932 1.00 85.88 141 ILE A C 1
ATOM 1133 O O . ILE A 1 141 ? -11.676 -0.472 8.181 1.00 85.88 141 ILE A O 1
ATOM 1137 N N . ALA A 1 142 ? -13.687 0.017 9.035 1.00 88.25 142 ALA A N 1
ATOM 1138 C CA . ALA A 1 142 ? -13.815 1.267 8.293 1.00 88.25 142 ALA A CA 1
ATOM 1139 C C . ALA A 1 142 ? -12.759 2.298 8.722 1.00 88.25 142 ALA A C 1
ATOM 1141 O O . ALA A 1 142 ? -12.181 2.968 7.868 1.00 88.25 142 ALA A O 1
ATOM 1142 N N . ILE A 1 143 ? -12.480 2.404 10.025 1.00 86.69 143 ILE A N 1
ATOM 1143 C CA . ILE A 1 143 ? -11.415 3.264 10.559 1.00 86.69 143 ILE A CA 1
ATOM 1144 C C . ILE A 1 143 ? -10.049 2.782 10.064 1.00 86.69 143 ILE A C 1
ATOM 1146 O O . ILE A 1 143 ? -9.270 3.585 9.555 1.00 86.69 143 ILE A O 1
ATOM 1150 N N . LEU A 1 144 ? -9.782 1.476 10.147 1.00 86.31 144 LEU A N 1
ATOM 1151 C CA . LEU A 1 144 ? -8.528 0.876 9.695 1.00 86.31 144 LEU A CA 1
ATOM 1152 C C . LEU A 1 144 ? -8.271 1.163 8.212 1.00 86.31 144 LEU A C 1
ATOM 1154 O O . LEU A 1 144 ? -7.207 1.669 7.865 1.00 86.31 144 LEU A O 1
ATOM 1158 N N . LYS A 1 145 ? -9.268 0.921 7.351 1.00 89.88 145 LYS A N 1
ATOM 1159 C CA . LYS A 1 145 ? -9.183 1.216 5.914 1.00 89.88 145 LYS A CA 1
ATOM 1160 C C . LYS A 1 145 ? -8.915 2.694 5.646 1.00 89.88 145 LYS A C 1
ATOM 1162 O O . LYS A 1 145 ? -8.024 3.007 4.871 1.00 89.88 145 LYS A O 1
ATOM 1167 N N . ARG A 1 146 ? -9.610 3.608 6.335 1.00 89.94 146 ARG A N 1
ATOM 1168 C CA . ARG A 1 146 ? -9.363 5.055 6.192 1.00 89.94 146 ARG A CA 1
ATOM 1169 C C . ARG A 1 146 ? -7.949 5.453 6.609 1.00 89.94 146 ARG A C 1
ATOM 1171 O O . ARG A 1 146 ? -7.347 6.297 5.956 1.00 89.94 146 ARG A O 1
ATOM 1178 N N . ASN A 1 147 ? -7.423 4.868 7.683 1.00 88.56 147 ASN A N 1
ATOM 1179 C CA . ASN A 1 147 ? -6.057 5.140 8.127 1.00 88.56 147 ASN A CA 1
ATOM 1180 C C . ASN A 1 147 ? -5.027 4.631 7.109 1.00 88.56 147 ASN A C 1
ATOM 1182 O O . ASN A 1 147 ? -4.061 5.331 6.833 1.00 88.56 147 ASN A O 1
ATOM 1186 N N . MET A 1 148 ? -5.273 3.458 6.518 1.00 91.25 148 MET A N 1
ATOM 1187 C CA . MET A 1 148 ? -4.459 2.883 5.442 1.00 91.25 148 MET A CA 1
ATOM 1188 C C . MET A 1 148 ? -4.521 3.706 4.147 1.00 91.25 148 MET A C 1
ATOM 1190 O O . MET A 1 148 ? -3.503 3.918 3.501 1.00 91.25 148 MET A O 1
ATOM 1194 N N . GLU A 1 149 ? -5.701 4.197 3.762 1.00 90.88 149 GLU A N 1
ATOM 1195 C CA . GLU A 1 149 ? -5.850 5.119 2.627 1.00 90.88 149 GLU A CA 1
ATOM 1196 C C . GLU A 1 149 ? -5.060 6.411 2.877 1.00 90.88 149 GLU A C 1
ATOM 1198 O O . GLU A 1 149 ? -4.291 6.845 2.025 1.00 90.88 149 GLU A O 1
ATOM 1203 N N . ARG A 1 150 ? -5.190 6.999 4.073 1.00 90.56 150 ARG A N 1
ATOM 1204 C CA . ARG A 1 150 ? -4.471 8.226 4.434 1.00 90.56 150 ARG A CA 1
ATOM 1205 C C . ARG A 1 150 ? -2.955 8.030 4.428 1.00 90.56 150 ARG A C 1
ATOM 1207 O O . ARG A 1 150 ? -2.251 8.904 3.938 1.00 90.56 150 ARG A O 1
ATOM 1214 N N . SER A 1 151 ? -2.449 6.910 4.948 1.00 91.31 151 SER A N 1
ATOM 1215 C CA . SER A 1 151 ? -1.004 6.662 4.958 1.00 91.31 151 SER A CA 1
ATOM 1216 C C . SER A 1 151 ? -0.438 6.511 3.547 1.00 91.31 151 SER A C 1
ATOM 1218 O O . SER A 1 151 ? 0.614 7.075 3.270 1.00 91.31 151 SER A O 1
ATOM 1220 N N . LEU A 1 152 ? -1.143 5.826 2.640 1.00 91.31 152 LEU A N 1
ATOM 1221 C CA . LEU A 1 152 ? -0.732 5.744 1.234 1.00 91.31 152 LEU A CA 1
ATOM 1222 C C . LEU A 1 152 ? -0.780 7.116 0.560 1.00 91.31 152 LEU A C 1
ATOM 1224 O O . LEU A 1 152 ? 0.164 7.479 -0.131 1.00 91.31 152 LEU A O 1
ATOM 1228 N N . LEU A 1 153 ? -1.835 7.900 0.797 1.00 88.56 153 LEU A N 1
ATOM 1229 C CA . LEU A 1 153 ? -1.949 9.251 0.247 1.00 88.56 153 LEU A CA 1
ATOM 1230 C C . LEU A 1 153 ? -0.790 10.152 0.695 1.00 88.56 153 LEU A C 1
ATOM 1232 O O . LEU A 1 153 ? -0.184 10.805 -0.146 1.00 88.56 153 LEU A O 1
ATOM 1236 N N . HIS A 1 154 ? -0.428 10.126 1.980 1.00 87.38 154 HIS A N 1
ATOM 1237 C CA . HIS A 1 154 ? 0.700 10.908 2.496 1.00 87.38 154 HIS A CA 1
ATOM 1238 C C . HIS A 1 154 ? 2.027 10.535 1.820 1.00 87.38 154 HIS A C 1
ATOM 1240 O O . HIS A 1 154 ? 2.859 11.408 1.593 1.00 87.38 154 HIS A O 1
ATOM 1246 N N . ILE A 1 155 ? 2.230 9.257 1.476 1.00 86.88 155 ILE A N 1
ATOM 1247 C CA . ILE A 1 155 ? 3.422 8.822 0.734 1.00 86.88 155 ILE A CA 1
ATOM 1248 C C . ILE A 1 155 ? 3.454 9.467 -0.660 1.00 86.88 155 ILE A C 1
ATOM 1250 O O . ILE A 1 155 ? 4.494 9.969 -1.082 1.00 86.88 155 ILE A O 1
ATOM 1254 N N . PHE A 1 156 ? 2.316 9.494 -1.359 1.00 79.75 156 PHE A N 1
ATOM 1255 C CA . PHE A 1 156 ? 2.206 10.153 -2.664 1.00 79.75 156 PHE A CA 1
ATOM 1256 C C . PHE A 1 156 ? 2.391 11.668 -2.582 1.00 79.75 156 PHE A C 1
ATOM 1258 O O . PHE A 1 156 ? 3.049 12.255 -3.436 1.00 79.75 156 PHE A O 1
ATOM 1265 N N . GLU A 1 157 ? 1.801 12.316 -1.582 1.00 80.50 157 GLU A N 1
ATOM 1266 C CA . GLU A 1 157 ? 1.918 13.763 -1.387 1.00 80.50 157 GLU A CA 1
ATOM 1267 C C . GLU A 1 157 ? 3.363 14.165 -1.083 1.00 80.50 157 GLU A C 1
ATOM 1269 O O . GLU A 1 157 ? 3.882 15.067 -1.736 1.00 80.50 157 GLU A O 1
ATOM 1274 N N . ALA A 1 158 ? 4.039 13.432 -0.192 1.00 77.56 158 ALA A N 1
ATOM 1275 C CA . ALA A 1 158 ? 5.447 13.660 0.120 1.00 77.56 158 ALA A CA 1
ATOM 1276 C C . ALA A 1 158 ? 6.345 13.524 -1.121 1.00 77.56 158 ALA A C 1
ATOM 1278 O O . ALA A 1 158 ? 7.249 14.330 -1.316 1.00 77.56 158 ALA A O 1
ATOM 1279 N N . HIS A 1 159 ? 6.070 12.551 -1.994 1.00 73.06 159 HIS A N 1
ATOM 1280 C CA . HIS A 1 159 ? 6.798 12.397 -3.254 1.00 73.06 159 HIS A CA 1
ATOM 1281 C C . HIS A 1 159 ? 6.564 13.577 -4.216 1.00 73.06 159 HIS A C 1
ATOM 1283 O O . HIS A 1 159 ? 7.518 14.170 -4.712 1.00 73.06 159 HIS A O 1
ATOM 1289 N N . ASN A 1 160 ? 5.306 13.988 -4.411 1.00 70.00 160 ASN A N 1
ATOM 1290 C CA . ASN A 1 160 ? 4.966 15.112 -5.292 1.00 70.00 160 ASN A CA 1
ATOM 1291 C C . ASN A 1 160 ? 5.539 16.458 -4.808 1.00 70.00 160 ASN A C 1
ATOM 1293 O O . ASN A 1 160 ? 5.793 17.354 -5.616 1.00 70.00 160 ASN A O 1
ATOM 1297 N N . GLU A 1 161 ? 5.688 16.651 -3.496 1.00 59.28 161 GLU A N 1
ATOM 1298 C CA . GLU A 1 161 ? 6.324 17.852 -2.947 1.00 59.28 161 GLU A CA 1
ATOM 1299 C C . GLU A 1 161 ? 7.819 17.900 -3.263 1.00 59.28 161 GLU A C 1
ATOM 1301 O O . GLU A 1 161 ? 8.311 18.961 -3.655 1.00 59.28 161 GLU A O 1
ATOM 1306 N N . VAL A 1 162 ? 8.517 16.764 -3.174 1.00 57.94 162 VAL A N 1
ATOM 1307 C CA . VAL A 1 162 ? 9.934 16.654 -3.553 1.00 57.94 162 VAL A CA 1
ATOM 1308 C C . VAL A 1 162 ? 10.114 16.977 -5.038 1.00 57.94 162 VAL A C 1
ATOM 1310 O O . VAL A 1 162 ? 10.896 17.870 -5.365 1.00 57.94 162 VAL A O 1
ATOM 1313 N N . ASP A 1 163 ? 9.291 16.397 -5.918 1.00 52.53 163 ASP A N 1
ATOM 1314 C CA . ASP A 1 163 ? 9.329 16.683 -7.360 1.00 52.53 163 ASP A CA 1
ATOM 1315 C C . ASP A 1 163 ? 9.097 18.174 -7.668 1.00 52.53 163 ASP A C 1
ATOM 1317 O O . ASP A 1 163 ? 9.689 18.746 -8.588 1.00 52.53 163 ASP A O 1
ATOM 1321 N N . ARG A 1 164 ? 8.228 18.851 -6.906 1.00 47.16 164 ARG A N 1
ATOM 1322 C CA . ARG A 1 164 ? 7.978 20.293 -7.076 1.00 47.16 164 ARG A CA 1
ATOM 1323 C C . ARG A 1 164 ? 9.151 21.154 -6.627 1.00 47.16 164 ARG A C 1
ATOM 1325 O O . ARG A 1 164 ? 9.343 22.226 -7.200 1.00 47.16 164 ARG A O 1
ATOM 1332 N N . ILE A 1 165 ? 9.879 20.745 -5.591 1.00 50.50 165 ILE A N 1
ATOM 1333 C CA . ILE A 1 165 ? 11.049 21.479 -5.096 1.00 50.50 165 ILE A CA 1
ATOM 1334 C C . ILE A 1 165 ? 12.208 21.319 -6.081 1.00 50.50 165 ILE A C 1
ATOM 1336 O O . ILE A 1 165 ? 12.806 22.322 -6.467 1.00 50.50 165 ILE A O 1
ATOM 1340 N N . GLU A 1 166 ? 12.463 20.100 -6.558 1.00 49.81 166 GLU A N 1
ATOM 1341 C CA . GLU A 1 166 ? 13.530 19.828 -7.529 1.00 49.81 166 GLU A CA 1
ATOM 1342 C C . GLU A 1 166 ? 13.301 20.572 -8.851 1.00 49.81 166 GLU A C 1
ATOM 1344 O O . GLU A 1 166 ? 14.211 21.225 -9.360 1.00 49.81 166 GLU A O 1
ATOM 1349 N N . ASN A 1 167 ? 12.061 20.611 -9.349 1.00 48.97 167 ASN A N 1
ATOM 1350 C CA . ASN A 1 167 ? 11.734 21.357 -10.569 1.00 48.97 167 ASN A CA 1
ATOM 1351 C C . ASN A 1 167 ? 11.745 22.888 -10.395 1.00 48.97 167 ASN A C 1
ATOM 1353 O O . ASN A 1 167 ? 11.849 23.611 -11.382 1.00 48.97 167 ASN A O 1
ATOM 1357 N N . LYS A 1 168 ? 11.653 23.409 -9.164 1.00 49.03 168 LYS A N 1
ATOM 1358 C CA . LYS A 1 168 ? 11.820 24.850 -8.89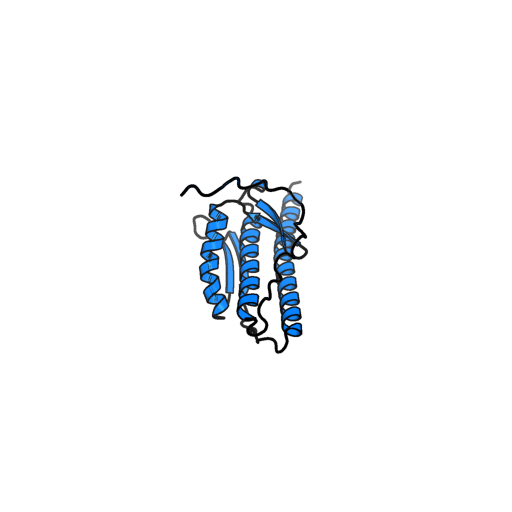0 1.00 49.03 168 LYS A CA 1
ATOM 1359 C C . LYS A 1 168 ? 13.285 25.268 -8.747 1.00 49.03 168 LYS A C 1
ATOM 1361 O O . LYS A 1 168 ? 13.563 26.461 -8.815 1.00 49.03 168 LYS A O 1
ATOM 1366 N N . GLY A 1 169 ? 14.198 24.317 -8.546 1.00 42.16 169 GLY A N 1
ATOM 1367 C CA . GLY A 1 169 ? 15.638 24.561 -8.438 1.00 42.16 169 GLY A CA 1
ATOM 1368 C C . GLY A 1 169 ? 16.366 24.683 -9.779 1.00 42.16 169 GLY A C 1
ATOM 1369 O O . GLY A 1 169 ? 17.560 24.966 -9.785 1.00 42.16 169 GLY A O 1
ATOM 1370 N N . VAL A 1 170 ? 15.670 24.486 -10.901 1.00 36.25 170 VAL A N 1
ATOM 1371 C CA . VAL A 1 170 ? 16.221 24.654 -12.251 1.00 36.25 170 VAL A CA 1
ATOM 1372 C C . VAL A 1 170 ? 15.712 25.977 -12.828 1.00 36.25 170 VAL A C 1
ATOM 1374 O O . VAL A 1 170 ? 14.758 26.008 -13.605 1.00 36.25 170 VAL A O 1
ATOM 1377 N N . VAL A 1 171 ? 16.327 27.081 -12.402 1.00 37.16 171 VAL A N 1
ATOM 1378 C CA . VAL A 1 171 ? 16.277 28.385 -13.087 1.00 37.16 171 VAL A CA 1
ATOM 1379 C C . VAL A 1 171 ? 17.701 28.875 -13.270 1.00 37.16 171 VAL A C 1
ATOM 1381 O O . VAL A 1 171 ? 18.454 28.835 -12.272 1.00 37.16 171 VAL A O 1
#

Secondary structure (DSSP, 8-state):
-------------------S------TT---HHHHHHHHHHHHHHHHHHHHHHHT--S-GGGEEEEEETTEEEEEE--HHHHHHHHHHHHHHHHHHHTT---EEEEEEE-TTS-EEEEEEEE---------SSHHHHHHHHHHHHHHHHHHHHHHHHHHHHHHHHHHHS--

InterPro domains:
  IPR036570 HORMA domain superfamily [G3DSA:3.30.900.10] (28-167)
  IPR036570 HORMA domain superfamily [SSF56019] (34-119)

Foldseek 3Di:
DDDDDDPDDDDDDDPPVPPDDPPCPDPPCPPLLLVVLVLVLVLVLLVLQLQVVLLCPDDLVQWDWDDQPPDIGTGGPPPVSNVVSVVVSVVVSVCSSVLNDQKDKRFDADPVRHTPDIDMDGDPPPDSPVPPDPVRSVVVVVVVSVVSVVVSVVSVVVSVVVVVVVVVPPD

pLDDT: mean 75.02, std 22.78, range [27.98, 96.5]

Sequence (171 aa):
MVKEGSGRECISRGILAKQAAVIKVGSKSFDQKEGVTYIILDYLKWLCHTTIFVSCLYPSKAFITIAYGRIFLHKCIDKNVVQYIDRSLHSVSRWIRRCKLKAFSACVVDDNERVIIEFLVQIQSLFIQVADSISNYRTQIAILKRNMERSLLHIFEAHNEVDRIENKGVV

Radius of gyration: 23.85 Å; chains: 1; bounding box: 63×80×54 Å